Protein AF-A0A6G3WUN0-F1 (afdb_monomer_lite)

Radius of gyration: 16.54 Å; chains: 1; bounding box: 44×21×45 Å

Foldseek 3Di:
DLVVLCVLQVHDSLLSVQCVVVVVFDWDQDPPRDDTDGDPVSSVVQCPDPPGPVVSNVVSDDDDLVVVCVVVVHDSVVSVVCVVVVVDDDSDDDDDPVND

pLDDT: mean 84.67, std 10.75, range [50.75, 97.19]

Organism: NCBI:txid2706086

Secondary structure (DSSP, 8-state):
-HHHHHHHTT--HHHHHHHHHTTSS--EEETTTEEEE--HHHHHHHHTSTTTTHHHHHHT----HHHHHHHTT--HHHHHHHHHTTSS--S-----TT--

InterPro domains:
  IPR045652 Protein of unknown function DUF6397 [PF19934] (4-100)

Sequence (100 aa):
AAGRAAQELGIRRAEFELAVHLGLIAVVGAPGGGRPRVHEEEIARLREQPGFPDGLAERVRTVGTAEGAAL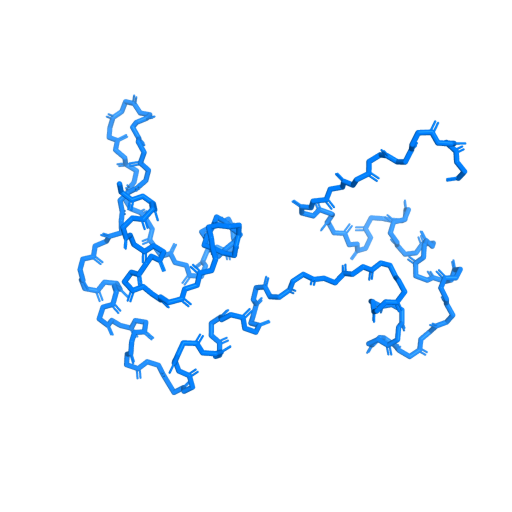LDIAPARFTRLARAGCVSPVTFYLNRYRA

Structure (mmCIF, N/CA/C/O backbone):
data_AF-A0A6G3WUN0-F1
#
_entry.id   AF-A0A6G3WUN0-F1
#
loop_
_atom_site.group_PDB
_atom_site.id
_atom_site.type_symbol
_atom_site.label_atom_id
_atom_site.label_alt_id
_atom_site.label_comp_id
_atom_site.label_asym_id
_atom_site.label_entity_id
_atom_site.label_seq_id
_atom_site.pdbx_PDB_ins_code
_atom_site.Cartn_x
_atom_site.Cartn_y
_atom_site.Cartn_z
_atom_site.occupancy
_atom_site.B_iso_or_equiv
_atom_site.auth_seq_id
_atom_site.auth_comp_id
_atom_site.auth_asym_id
_atom_site.auth_atom_id
_atom_site.pdbx_PDB_model_num
ATOM 1 N N . ALA A 1 1 ? -2.447 -2.131 19.975 1.00 55.69 1 ALA A N 1
ATOM 2 C CA . ALA A 1 1 ? -3.320 -1.225 19.206 1.00 55.69 1 ALA A CA 1
ATOM 3 C C . ALA A 1 1 ? -3.241 -1.553 17.714 1.00 55.69 1 ALA A C 1
ATOM 5 O O . ALA A 1 1 ? -4.051 -2.362 17.299 1.00 55.69 1 ALA A O 1
ATOM 6 N N . ALA A 1 2 ? -2.223 -1.113 16.958 1.00 60.75 2 ALA A N 1
ATOM 7 C CA . ALA A 1 2 ? -2.108 -1.411 15.515 1.00 60.75 2 ALA A CA 1
ATOM 8 C C . ALA A 1 2 ? -2.204 -2.907 15.128 1.00 60.75 2 ALA A C 1
ATOM 10 O O . ALA A 1 2 ? -2.867 -3.237 14.160 1.00 60.75 2 ALA A O 1
ATOM 11 N N . GLY A 1 3 ? -1.600 -3.828 15.897 1.00 72.25 3 GLY A N 1
ATOM 12 C CA . GLY A 1 3 ? -1.701 -5.271 15.604 1.00 72.25 3 GLY A CA 1
ATOM 13 C C . GLY A 1 3 ? -3.110 -5.854 15.779 1.00 72.25 3 GLY A C 1
ATOM 14 O O . GLY A 1 3 ? -3.513 -6.702 14.996 1.00 72.25 3 GLY A O 1
ATOM 15 N N . ARG A 1 4 ? -3.875 -5.354 16.760 1.00 80.88 4 ARG A N 1
ATOM 16 C CA . ARG A 1 4 ? -5.266 -5.772 16.992 1.00 80.88 4 ARG A CA 1
ATOM 17 C C . ARG A 1 4 ? -6.194 -5.184 15.932 1.00 80.88 4 ARG A C 1
ATOM 19 O O . ARG A 1 4 ? -6.991 -5.911 15.370 1.00 80.88 4 ARG A O 1
ATOM 26 N N . ALA A 1 5 ? -6.035 -3.898 15.615 1.00 82.50 5 ALA A N 1
ATOM 27 C CA . ALA A 1 5 ? -6.823 -3.247 14.572 1.00 82.50 5 ALA A CA 1
ATOM 28 C C . ALA A 1 5 ? -6.569 -3.867 13.186 1.00 82.50 5 ALA A C 1
ATOM 30 O O . ALA A 1 5 ? -7.521 -4.150 12.476 1.00 82.50 5 ALA A O 1
ATOM 31 N N . ALA A 1 6 ? -5.312 -4.156 12.826 1.00 84.38 6 ALA A N 1
ATOM 32 C CA . ALA A 1 6 ? -4.994 -4.859 11.580 1.00 84.38 6 ALA A CA 1
ATOM 33 C C . ALA A 1 6 ? -5.658 -6.247 11.517 1.00 84.38 6 ALA A C 1
ATOM 35 O O . ALA A 1 6 ? -6.224 -6.607 10.491 1.00 84.38 6 ALA A O 1
ATOM 36 N N . GLN A 1 7 ? -5.652 -6.990 12.631 1.00 85.06 7 GLN A N 1
ATOM 37 C CA . GLN A 1 7 ? -6.330 -8.283 12.731 1.00 85.06 7 GLN A CA 1
ATOM 38 C C . GLN A 1 7 ? -7.853 -8.151 12.602 1.00 85.06 7 GLN A C 1
ATOM 40 O O . GLN A 1 7 ? -8.473 -8.910 11.866 1.00 85.06 7 GLN A O 1
ATOM 45 N N . GLU A 1 8 ? -8.458 -7.174 13.278 1.00 86.44 8 GLU A N 1
ATOM 46 C CA . GLU A 1 8 ? -9.897 -6.903 13.194 1.00 86.44 8 GLU A CA 1
ATOM 47 C C . GLU A 1 8 ? -10.328 -6.415 11.803 1.00 86.44 8 GLU A C 1
ATOM 49 O O . GLU A 1 8 ? -11.476 -6.640 11.410 1.00 86.44 8 GLU A O 1
ATOM 54 N N . LEU A 1 9 ? -9.416 -5.783 11.064 1.00 86.81 9 LEU A N 1
ATOM 55 C CA . LEU A 1 9 ? -9.621 -5.336 9.690 1.00 86.81 9 LEU A CA 1
ATOM 56 C C . LEU A 1 9 ? -9.243 -6.394 8.637 1.00 86.81 9 LEU A C 1
ATOM 58 O O . LEU A 1 9 ? -9.486 -6.173 7.458 1.00 86.81 9 LEU A O 1
ATOM 62 N N . GLY A 1 10 ? -8.658 -7.527 9.038 1.00 88.12 10 GLY A N 1
ATOM 63 C CA . GLY A 1 10 ? -8.280 -8.610 8.125 1.00 88.12 10 GLY A CA 1
ATOM 64 C C . GLY A 1 10 ? -7.130 -8.284 7.162 1.00 88.12 10 GLY A C 1
ATOM 65 O O . GLY A 1 10 ? -6.972 -8.982 6.167 1.00 88.12 10 GLY A O 1
ATOM 66 N N . ILE A 1 11 ? -6.324 -7.254 7.442 1.00 89.75 11 ILE A N 1
ATOM 67 C CA . ILE A 1 11 ? -5.226 -6.798 6.569 1.00 89.75 11 ILE A CA 1
ATOM 68 C C . ILE A 1 11 ? -3.853 -7.008 7.210 1.00 89.75 11 ILE A C 1
ATOM 70 O O . ILE A 1 11 ? -3.711 -7.113 8.435 1.00 89.75 11 ILE A O 1
ATOM 74 N N . ARG A 1 12 ? -2.798 -7.048 6.389 1.00 88.88 12 ARG A N 1
ATOM 75 C CA . ARG A 1 12 ? -1.420 -7.186 6.881 1.00 88.88 12 ARG A CA 1
ATOM 76 C C . ARG A 1 12 ? -1.009 -5.940 7.664 1.00 88.88 12 ARG A C 1
ATOM 78 O O . ARG A 1 12 ? -1.459 -4.827 7.411 1.00 88.88 12 ARG A O 1
ATOM 85 N N . ARG A 1 13 ? -0.063 -6.101 8.593 1.00 86.81 13 ARG A N 1
ATOM 86 C CA . ARG A 1 13 ? 0.451 -4.978 9.397 1.00 86.81 13 ARG A CA 1
ATOM 87 C C . ARG A 1 13 ? 1.009 -3.836 8.536 1.00 86.81 13 ARG A C 1
ATOM 89 O O . ARG A 1 13 ? 0.750 -2.681 8.849 1.00 86.81 13 ARG A O 1
ATOM 96 N N . ALA A 1 14 ? 1.753 -4.160 7.479 1.00 85.06 14 ALA A N 1
ATOM 97 C CA . ALA A 1 14 ? 2.324 -3.159 6.576 1.00 85.06 14 ALA A CA 1
ATOM 98 C C . ALA A 1 14 ? 1.236 -2.399 5.796 1.00 85.06 14 ALA A C 1
ATOM 100 O O . ALA A 1 14 ? 1.310 -1.183 5.661 1.00 85.06 14 ALA A O 1
ATOM 101 N N . GLU A 1 15 ? 0.193 -3.103 5.350 1.00 89.56 15 GLU A N 1
ATOM 102 C CA . GLU A 1 15 ? -0.977 -2.511 4.689 1.00 89.56 15 GLU A CA 1
ATOM 103 C C . GLU A 1 15 ? -1.738 -1.584 5.635 1.00 89.56 15 GLU A C 1
ATOM 105 O O . GLU A 1 15 ? -2.119 -0.489 5.243 1.00 89.56 15 GLU A O 1
ATOM 110 N N . PHE A 1 16 ? -1.899 -1.979 6.901 1.00 89.12 16 PHE A N 1
ATOM 111 C CA . PHE A 1 16 ? -2.501 -1.131 7.926 1.00 89.12 16 PHE A CA 1
ATOM 112 C C . PHE A 1 16 ? -1.693 0.151 8.160 1.00 89.12 16 PHE A C 1
ATOM 114 O O . PHE A 1 16 ? -2.255 1.242 8.186 1.00 89.12 16 PHE A O 1
ATOM 121 N N . GLU A 1 17 ? -0.374 0.038 8.332 1.00 86.88 17 GLU A N 1
ATOM 122 C CA . GLU A 1 17 ? 0.498 1.204 8.522 1.00 86.88 17 GLU A CA 1
ATOM 123 C C . GLU A 1 17 ? 0.440 2.147 7.313 1.00 86.88 17 GLU A C 1
ATOM 125 O O . GLU A 1 17 ? 0.332 3.362 7.485 1.00 86.88 17 GLU A O 1
ATOM 130 N N . LEU A 1 18 ? 0.417 1.590 6.100 1.00 88.69 18 LEU A N 1
ATOM 131 C CA . LEU A 1 18 ? 0.252 2.359 4.874 1.00 88.69 18 LEU A CA 1
ATOM 132 C C . LEU A 1 18 ? -1.132 3.017 4.783 1.00 88.69 18 LEU A C 1
ATOM 134 O O . LEU A 1 18 ? -1.223 4.191 4.438 1.00 88.69 18 LEU A O 1
ATOM 138 N N . ALA A 1 19 ? -2.202 2.311 5.148 1.00 89.94 19 ALA A N 1
ATOM 139 C CA . ALA A 1 19 ? -3.560 2.849 5.164 1.00 89.94 19 ALA A CA 1
ATOM 140 C C . ALA A 1 19 ? -3.689 4.044 6.119 1.00 89.94 19 ALA A C 1
ATOM 142 O O . ALA A 1 19 ? -4.323 5.041 5.781 1.00 89.94 19 ALA A O 1
ATOM 143 N N . VAL A 1 20 ? -3.049 3.976 7.290 1.00 89.06 20 VAL A N 1
ATOM 144 C CA . VAL A 1 20 ? -2.972 5.101 8.232 1.00 89.06 20 VAL A CA 1
ATOM 145 C C . VAL A 1 20 ? -2.171 6.258 7.631 1.00 89.06 20 VAL A C 1
ATOM 147 O O . VAL A 1 20 ? -2.621 7.399 7.689 1.00 89.06 20 VAL A O 1
ATOM 150 N N . HIS A 1 21 ? -1.013 5.982 7.021 1.00 86.06 21 HIS A N 1
ATOM 151 C CA . HIS A 1 21 ? -0.179 7.017 6.399 1.00 86.06 21 HIS A CA 1
ATOM 152 C C . HIS A 1 21 ? -0.889 7.737 5.241 1.00 86.06 21 HIS A C 1
ATOM 154 O O . HIS A 1 21 ? -0.755 8.948 5.094 1.00 86.06 21 HIS A O 1
ATOM 160 N N . LEU A 1 22 ? -1.684 7.006 4.457 1.00 87.44 22 LEU A N 1
ATOM 161 C CA . LEU A 1 22 ? -2.499 7.538 3.361 1.00 87.44 22 LEU A CA 1
ATOM 162 C C . LEU A 1 22 ? -3.812 8.190 3.836 1.00 87.44 22 LEU A C 1
ATOM 164 O O . LEU A 1 22 ? -4.583 8.667 3.006 1.00 87.44 22 LEU A O 1
ATOM 168 N N . GLY A 1 23 ? -4.098 8.195 5.144 1.00 88.44 23 GLY A N 1
ATOM 169 C CA . GLY A 1 23 ? -5.326 8.766 5.707 1.00 88.44 23 GLY A CA 1
ATOM 170 C C . GLY A 1 23 ? -6.597 7.964 5.406 1.00 88.44 23 GLY A C 1
ATOM 171 O O . GLY A 1 23 ? -7.699 8.489 5.532 1.00 88.44 23 GLY A O 1
ATOM 172 N N . LEU A 1 24 ? -6.462 6.696 5.007 1.00 89.00 24 LEU A N 1
ATOM 173 C CA . LEU A 1 24 ? -7.585 5.790 4.743 1.00 89.00 24 LEU A CA 1
ATOM 174 C C . LEU A 1 24 ? -8.210 5.233 6.027 1.00 89.00 24 LEU A C 1
ATOM 176 O O . LEU A 1 24 ? -9.377 4.846 6.019 1.00 89.00 24 LEU A O 1
ATOM 180 N N . ILE A 1 25 ? -7.429 5.185 7.109 1.00 90.25 25 ILE A N 1
ATOM 181 C CA . ILE A 1 25 ? -7.877 4.789 8.445 1.00 90.25 25 ILE A CA 1
ATOM 182 C C . ILE A 1 25 ? -7.645 5.962 9.387 1.00 90.25 25 ILE A C 1
ATOM 184 O O . ILE A 1 25 ? -6.501 6.371 9.609 1.00 90.25 25 ILE A O 1
ATOM 188 N N . ALA A 1 26 ? -8.723 6.471 9.977 1.00 87.06 26 ALA A N 1
ATOM 189 C CA . ALA A 1 26 ? -8.626 7.477 11.018 1.00 87.06 26 ALA A CA 1
ATOM 190 C C . ALA A 1 26 ? -8.050 6.853 12.298 1.00 87.06 26 ALA A C 1
ATOM 192 O O . ALA A 1 26 ? -8.572 5.880 12.847 1.00 87.06 26 ALA A O 1
ATOM 193 N N . VAL A 1 27 ? -6.957 7.431 12.792 1.00 86.50 27 VAL A N 1
ATOM 194 C CA . VAL A 1 27 ? -6.352 7.051 14.069 1.00 86.50 27 VAL A CA 1
ATOM 195 C C . VAL A 1 27 ? -6.386 8.225 15.026 1.00 86.50 27 VAL A C 1
ATOM 197 O O . VAL A 1 27 ? -6.108 9.361 14.649 1.00 86.50 27 VAL A O 1
ATOM 200 N N . VAL A 1 28 ? -6.660 7.940 16.293 1.00 79.31 28 VAL A N 1
ATOM 201 C CA . VAL A 1 28 ? -6.445 8.901 17.367 1.00 79.31 28 VAL A CA 1
ATOM 202 C C . VAL A 1 28 ? -5.040 8.687 17.909 1.00 79.31 28 VAL A C 1
ATOM 204 O O . VAL A 1 28 ? -4.665 7.592 18.354 1.00 79.31 28 VAL A O 1
ATOM 207 N N . GLY A 1 29 ? -4.234 9.743 17.806 1.00 66.38 29 GLY A N 1
ATOM 208 C CA . GLY A 1 29 ? -2.915 9.794 18.416 1.00 66.38 29 GLY A CA 1
ATOM 209 C C . GLY A 1 29 ? -3.057 9.694 19.931 1.00 66.38 29 GLY A C 1
ATOM 210 O O . GLY A 1 29 ? -3.870 10.392 20.533 1.00 66.38 29 GLY A O 1
ATOM 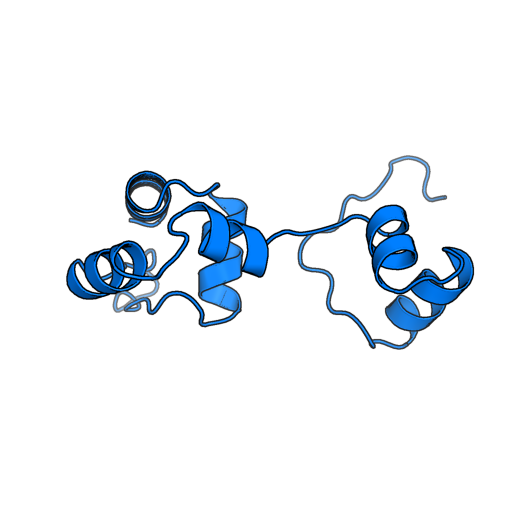211 N N . ALA A 1 30 ? -2.277 8.822 20.564 1.00 58.47 30 ALA A N 1
ATOM 212 C CA . ALA A 1 30 ? -2.196 8.838 22.016 1.00 58.47 30 ALA A CA 1
ATOM 213 C C . ALA A 1 30 ? -1.421 10.099 22.448 1.00 58.47 30 ALA A C 1
ATOM 215 O O . ALA A 1 30 ? -0.332 10.336 21.906 1.00 58.47 30 ALA A O 1
ATOM 216 N N . PRO A 1 31 ? -1.920 10.885 23.421 1.00 50.75 31 PRO A N 1
ATOM 217 C CA . PRO A 1 31 ? -1.137 11.964 24.011 1.00 50.75 31 PRO A CA 1
ATOM 218 C C . PRO A 1 31 ? 0.216 11.409 24.483 1.00 50.75 31 PRO A C 1
ATOM 220 O O . PRO A 1 31 ? 0.256 10.394 25.177 1.00 50.75 31 PRO A O 1
ATOM 223 N N . GLY A 1 32 ? 1.323 12.026 24.058 1.00 61.94 32 GLY A N 1
ATOM 224 C CA . GLY A 1 32 ? 2.676 11.598 24.441 1.00 61.94 32 GLY A CA 1
ATOM 225 C C . GLY A 1 32 ? 3.339 10.538 23.547 1.00 61.94 32 GLY A C 1
ATOM 226 O O . GLY A 1 32 ? 4.256 9.862 24.002 1.00 61.94 32 GLY A O 1
ATOM 227 N N . GLY A 1 33 ? 2.912 10.373 22.288 1.00 60.19 33 GLY A N 1
ATOM 228 C CA . GLY A 1 33 ? 3.630 9.529 21.313 1.00 60.19 33 GLY A CA 1
ATOM 229 C C . GLY A 1 33 ? 3.367 8.025 21.453 1.00 60.19 33 GLY A C 1
ATOM 230 O O . GLY A 1 33 ? 4.131 7.196 20.958 1.00 60.19 33 GLY A O 1
ATOM 231 N N . GLY A 1 34 ? 2.280 7.651 22.129 1.00 63.94 34 GLY A N 1
ATOM 232 C CA . GLY A 1 34 ? 1.847 6.259 22.213 1.00 63.94 34 GLY A CA 1
ATOM 233 C C . GLY A 1 34 ? 1.353 5.709 20.868 1.00 63.94 34 GLY A C 1
ATOM 234 O O . GLY A 1 34 ? 1.018 6.447 19.942 1.00 63.94 34 GLY A O 1
ATOM 235 N N . ARG A 1 35 ? 1.284 4.375 20.764 1.00 65.12 35 ARG A N 1
ATOM 236 C CA . ARG A 1 35 ? 0.856 3.680 19.536 1.00 65.12 35 ARG A CA 1
ATOM 237 C C . ARG A 1 35 ? -0.532 4.174 19.079 1.00 65.12 35 ARG A C 1
ATOM 239 O O . ARG A 1 35 ? -1.438 4.166 19.918 1.00 65.12 35 ARG A O 1
ATOM 246 N N . PRO A 1 36 ? -0.726 4.494 17.782 1.00 67.62 36 PRO A N 1
ATOM 247 C CA . PRO A 1 36 ? -2.014 4.935 17.250 1.00 67.62 36 PRO A CA 1
ATOM 248 C C . PRO A 1 36 ? -3.130 3.950 17.601 1.00 67.62 36 PRO A C 1
ATOM 250 O O . PRO A 1 36 ? -2.934 2.727 17.515 1.00 67.62 36 PRO A O 1
ATOM 253 N N . ARG A 1 37 ? -4.285 4.476 18.020 1.00 80.69 37 ARG A N 1
ATOM 254 C CA . ARG A 1 37 ? -5.492 3.687 18.290 1.00 80.69 37 ARG A CA 1
ATOM 255 C C . ARG A 1 37 ? -6.539 3.987 17.225 1.00 80.69 37 ARG A C 1
ATOM 257 O O . ARG A 1 37 ? -6.721 5.136 16.845 1.00 80.69 37 ARG A O 1
ATOM 264 N N . VAL A 1 38 ? -7.206 2.940 16.757 1.00 84.62 38 VAL A N 1
ATOM 265 C CA . VAL A 1 38 ? -8.362 3.042 15.861 1.00 84.62 38 VAL A CA 1
ATOM 266 C C . VAL A 1 38 ? -9.602 2.959 16.743 1.00 84.62 38 VAL A C 1
ATOM 268 O O . VAL A 1 38 ? -9.650 2.088 17.615 1.00 84.62 38 VAL A O 1
ATOM 271 N N . HIS A 1 39 ? -10.553 3.875 16.566 1.00 86.50 39 HIS A N 1
ATOM 272 C CA . HIS A 1 39 ? -11.834 3.803 17.269 1.00 86.50 39 HIS A CA 1
ATOM 273 C C . HIS A 1 39 ? -12.665 2.630 16.749 1.00 86.50 39 HIS A C 1
ATOM 275 O O . HIS A 1 39 ? -12.597 2.289 15.573 1.00 86.50 39 HIS A O 1
ATOM 281 N N . GLU A 1 40 ? -13.480 2.029 17.612 1.00 86.25 40 GLU A N 1
ATOM 282 C CA . GLU A 1 40 ? -14.370 0.934 17.207 1.00 86.25 40 GLU A CA 1
ATOM 283 C C . GLU A 1 40 ? -15.365 1.380 16.123 1.00 86.25 40 GLU A C 1
ATOM 285 O O . GLU A 1 40 ? -15.609 0.635 15.179 1.00 86.25 40 GLU A O 1
ATOM 290 N N . GLU A 1 41 ? -15.842 2.628 16.187 1.00 87.19 41 GLU A N 1
ATOM 291 C CA . GLU A 1 41 ? -16.688 3.251 15.156 1.00 87.19 41 GLU A CA 1
ATOM 292 C C . GLU A 1 41 ? -16.004 3.297 13.782 1.00 87.19 41 GLU A C 1
ATOM 294 O O . GLU A 1 41 ? -16.633 3.040 12.758 1.00 87.19 41 GLU A O 1
ATOM 299 N N . GLU A 1 42 ? -14.695 3.563 13.750 1.00 90.38 42 GLU A N 1
ATOM 300 C CA . GLU A 1 42 ? -13.912 3.559 12.511 1.00 90.38 42 GLU A CA 1
ATOM 301 C C . GLU A 1 42 ? -13.799 2.141 11.938 1.00 90.38 42 GLU A C 1
ATOM 303 O O . GLU A 1 42 ? -13.929 1.944 10.730 1.00 90.38 42 GLU A O 1
ATOM 308 N N . ILE A 1 43 ? -13.595 1.139 12.800 1.00 89.19 43 ILE A N 1
ATOM 309 C CA . ILE A 1 43 ? -13.551 -0.271 12.389 1.00 89.19 43 ILE A CA 1
ATOM 310 C C . ILE A 1 43 ? -14.912 -0.703 11.834 1.00 89.19 43 ILE A C 1
ATOM 312 O O . ILE A 1 43 ? -14.957 -1.353 10.790 1.00 89.19 43 ILE A O 1
ATOM 316 N N . ALA A 1 44 ? -16.011 -0.325 12.491 1.00 90.94 44 ALA A N 1
ATOM 317 C CA . ALA A 1 44 ? -17.365 -0.595 12.015 1.00 90.94 44 ALA A CA 1
ATOM 318 C C . ALA A 1 44 ? -17.614 0.054 10.645 1.00 90.94 44 ALA A C 1
ATOM 320 O O . ALA A 1 44 ? -17.986 -0.643 9.703 1.00 90.94 44 ALA A O 1
ATOM 321 N N . ARG A 1 45 ? -17.277 1.343 10.488 1.00 91.94 45 ARG A N 1
ATOM 322 C CA . ARG A 1 45 ? -17.401 2.062 9.210 1.00 91.94 45 ARG A CA 1
ATOM 323 C C . ARG A 1 45 ? -16.636 1.371 8.083 1.00 91.94 45 ARG A C 1
ATOM 325 O O . ARG A 1 45 ? -17.129 1.304 6.964 1.00 91.94 45 ARG A O 1
ATOM 332 N N . LEU A 1 46 ? -15.414 0.902 8.346 1.00 90.44 46 LEU A N 1
ATOM 333 C CA . LEU A 1 46 ? -14.596 0.209 7.345 1.00 90.44 46 LEU A CA 1
ATOM 334 C C . LEU A 1 46 ? -15.185 -1.157 6.974 1.00 90.44 46 LEU A C 1
ATOM 336 O O . LEU A 1 46 ? -15.176 -1.507 5.798 1.00 90.44 46 LEU A O 1
ATOM 340 N N . ARG A 1 47 ? -15.730 -1.896 7.947 1.00 88.69 47 ARG A N 1
ATOM 341 C CA . ARG A 1 47 ? -16.395 -3.190 7.722 1.00 88.69 47 ARG A CA 1
ATOM 342 C C . ARG A 1 47 ? -17.676 -3.079 6.902 1.00 88.69 47 ARG A C 1
ATOM 344 O O . ARG A 1 47 ? -18.005 -4.007 6.174 1.00 88.69 47 ARG A O 1
ATOM 351 N N . GLU A 1 48 ? -18.380 -1.960 7.015 1.00 91.38 48 GLU A N 1
ATOM 352 C CA . GLU A 1 48 ? -19.594 -1.677 6.244 1.00 91.38 48 GLU A CA 1
ATOM 353 C C . GLU A 1 48 ? -19.303 -1.244 4.797 1.00 91.38 48 GLU A C 1
ATOM 355 O O . GLU A 1 48 ? -20.225 -1.167 3.983 1.00 91.38 48 GLU A O 1
ATOM 360 N N . GLN A 1 49 ? -18.040 -0.974 4.436 1.00 87.88 49 GLN A N 1
ATOM 361 C CA . GLN A 1 49 ? -17.701 -0.613 3.061 1.00 87.88 49 GLN A CA 1
ATOM 362 C C . GLN A 1 49 ? -17.882 -1.807 2.114 1.00 87.88 49 GLN A C 1
ATOM 364 O O . GLN A 1 49 ? -17.457 -2.925 2.424 1.00 87.88 49 GLN A O 1
ATOM 369 N N . PRO A 1 50 ? -18.458 -1.585 0.920 1.00 85.75 50 PRO A N 1
ATOM 370 C CA . PRO A 1 50 ? -18.588 -2.639 -0.071 1.00 85.75 50 PRO A CA 1
ATOM 371 C C . PRO A 1 50 ? -17.207 -3.166 -0.468 1.00 85.75 50 PRO A C 1
ATOM 373 O O . PRO A 1 50 ? -16.279 -2.400 -0.730 1.00 85.75 50 PRO A O 1
ATOM 376 N N . GLY A 1 51 ? -17.087 -4.491 -0.515 1.00 84.75 51 GLY A N 1
ATOM 377 C CA . GLY A 1 51 ? -15.831 -5.165 -0.829 1.00 84.75 51 GLY A CA 1
ATOM 378 C C . GLY A 1 51 ? -14.876 -5.306 0.356 1.00 84.75 51 GLY A C 1
ATOM 379 O O . GLY A 1 51 ? -13.743 -5.710 0.142 1.00 84.75 51 GLY A O 1
ATOM 380 N N . PHE A 1 52 ? -15.279 -5.000 1.591 1.00 85.31 52 PHE A N 1
ATOM 381 C CA . PHE A 1 52 ? -14.450 -5.288 2.761 1.00 85.31 52 PHE A CA 1
ATOM 382 C C . PHE A 1 52 ? -14.202 -6.808 2.939 1.00 85.31 52 PHE A C 1
ATOM 384 O O . PHE A 1 52 ? -15.147 -7.588 2.796 1.00 85.31 52 PHE A O 1
ATOM 391 N N . PRO A 1 53 ? -12.978 -7.245 3.314 1.00 84.62 53 PRO A N 1
ATOM 392 C CA . PRO A 1 53 ? -11.764 -6.441 3.536 1.00 84.62 53 PRO A CA 1
ATOM 393 C C . PRO A 1 53 ? -10.956 -6.154 2.259 1.00 84.62 53 PRO A C 1
ATOM 395 O O . PRO A 1 53 ? -10.131 -5.237 2.248 1.00 84.62 53 PRO A O 1
ATOM 398 N N . ASP A 1 54 ? -11.206 -6.897 1.183 1.00 88.00 54 ASP A N 1
ATOM 399 C CA . ASP A 1 54 ? -10.382 -6.910 -0.031 1.00 88.00 54 ASP A CA 1
ATOM 400 C C . ASP A 1 54 ? -10.271 -5.539 -0.707 1.00 88.00 54 ASP A C 1
ATOM 402 O O . ASP A 1 54 ? -9.206 -5.171 -1.186 1.00 88.00 54 ASP A O 1
ATOM 406 N N . GLY A 1 55 ? -11.327 -4.728 -0.689 1.00 89.06 55 GLY A N 1
ATOM 407 C CA . GLY A 1 55 ? -11.337 -3.380 -1.250 1.00 89.06 55 GLY A CA 1
ATOM 408 C C . GLY A 1 55 ? -10.415 -2.416 -0.502 1.00 89.06 55 GLY A C 1
ATOM 409 O O . GLY A 1 55 ? -9.785 -1.562 -1.123 1.00 89.06 55 GLY A O 1
ATOM 410 N N . LEU A 1 56 ? -10.280 -2.560 0.822 1.00 88.12 56 LEU A N 1
ATOM 411 C CA . LEU A 1 56 ? -9.301 -1.784 1.584 1.00 88.12 56 LEU A CA 1
ATOM 412 C C . LEU A 1 56 ? -7.886 -2.280 1.287 1.00 88.12 56 LEU A C 1
ATOM 414 O O . LEU A 1 56 ? -7.010 -1.455 1.032 1.00 88.12 56 LEU A O 1
ATOM 418 N N . ALA A 1 57 ? -7.681 -3.601 1.281 1.00 88.25 57 ALA A N 1
ATOM 419 C CA . ALA A 1 57 ? -6.395 -4.213 0.953 1.00 88.25 57 ALA A CA 1
ATOM 420 C C . ALA A 1 57 ? -5.918 -3.815 -0.453 1.00 88.25 57 ALA A C 1
ATOM 422 O O . ALA A 1 57 ? -4.749 -3.484 -0.636 1.00 88.25 57 ALA A O 1
ATOM 423 N N . GLU A 1 58 ? -6.829 -3.750 -1.425 1.00 90.00 58 GLU A N 1
ATOM 424 C CA . GLU A 1 58 ? -6.530 -3.360 -2.800 1.00 90.00 58 GLU A CA 1
ATOM 425 C C . GLU A 1 58 ? -6.028 -1.926 -2.901 1.00 90.00 58 GLU A C 1
ATOM 427 O O . GLU A 1 58 ? -5.034 -1.650 -3.568 1.00 90.00 58 GLU A O 1
ATOM 432 N N . ARG A 1 59 ? -6.673 -1.004 -2.182 1.00 87.56 59 ARG A N 1
ATOM 433 C CA . ARG A 1 59 ? -6.298 0.417 -2.178 1.00 87.56 59 ARG A CA 1
ATOM 434 C C . ARG A 1 59 ? -4.908 0.671 -1.604 1.00 87.56 59 ARG A C 1
ATOM 436 O O . ARG A 1 59 ? -4.314 1.701 -1.912 1.00 87.56 59 ARG A O 1
ATOM 443 N N . VAL A 1 60 ? -4.410 -0.232 -0.761 1.00 90.19 60 VAL A N 1
ATOM 444 C CA . VAL A 1 60 ? -3.075 -0.145 -0.147 1.00 90.19 60 VAL A CA 1
ATOM 445 C C . VAL A 1 60 ? -2.112 -1.199 -0.674 1.00 90.19 60 VAL A C 1
ATOM 447 O O . VAL A 1 60 ? -1.015 -1.357 -0.136 1.00 90.19 60 VAL A O 1
ATOM 450 N N . ARG A 1 61 ? -2.493 -1.916 -1.734 1.00 89.38 61 ARG A N 1
ATOM 451 C CA . ARG A 1 61 ? -1.634 -2.894 -2.383 1.00 89.38 61 ARG A CA 1
ATOM 452 C C . ARG A 1 61 ? -0.394 -2.182 -2.915 1.00 89.38 61 ARG A C 1
ATOM 454 O O . ARG A 1 61 ? -0.476 -1.255 -3.718 1.00 89.38 61 ARG A O 1
ATOM 461 N N . THR A 1 62 ? 0.771 -2.632 -2.469 1.00 90.00 62 THR A N 1
ATOM 462 C CA . THR A 1 62 ? 2.056 -2.173 -2.991 1.00 90.00 62 THR A CA 1
ATOM 463 C C . THR A 1 62 ? 2.518 -3.101 -4.103 1.00 90.00 62 THR A C 1
ATOM 465 O O . THR A 1 62 ? 2.226 -4.296 -4.090 1.00 90.00 62 THR A O 1
ATOM 468 N N . VAL A 1 63 ? 3.238 -2.541 -5.070 1.00 89.94 63 VAL A N 1
ATOM 469 C CA . VAL A 1 63 ? 3.757 -3.276 -6.224 1.00 89.94 63 VAL A CA 1
ATOM 470 C C . VAL A 1 63 ? 5.241 -3.015 -6.400 1.00 89.94 63 VAL A C 1
ATOM 472 O O . VAL A 1 63 ? 5.755 -1.952 -6.038 1.00 89.94 63 VAL A O 1
ATOM 475 N N . GLY A 1 64 ? 5.937 -3.994 -6.970 1.00 88.88 64 GLY A N 1
ATOM 476 C CA . GLY A 1 64 ? 7.324 -3.816 -7.387 1.00 88.88 64 GLY A CA 1
ATOM 477 C C . GLY A 1 64 ? 7.449 -2.935 -8.635 1.00 88.88 64 GLY A C 1
ATOM 478 O O . GLY A 1 64 ? 6.471 -2.629 -9.311 1.00 88.88 64 GLY A O 1
ATOM 479 N N . THR A 1 65 ? 8.681 -2.579 -9.007 1.00 88.94 65 THR A N 1
ATOM 480 C CA . THR A 1 65 ? 8.968 -1.787 -10.220 1.00 88.94 65 THR A CA 1
ATOM 481 C C . THR A 1 65 ? 8.411 -2.428 -11.496 1.00 88.94 65 THR A C 1
ATOM 483 O O . THR A 1 65 ? 7.877 -1.730 -12.353 1.00 88.94 65 THR A O 1
ATOM 486 N N . ALA A 1 66 ? 8.540 -3.752 -11.640 1.00 90.69 66 ALA A N 1
ATOM 487 C CA . ALA A 1 66 ? 8.076 -4.468 -12.829 1.00 90.69 66 ALA A CA 1
ATOM 488 C C . ALA A 1 66 ? 6.542 -4.494 -12.923 1.00 90.69 66 ALA A C 1
ATOM 490 O O . ALA A 1 66 ? 5.982 -4.180 -13.968 1.00 90.69 66 ALA A O 1
ATOM 491 N N . GLU A 1 67 ? 5.872 -4.806 -11.815 1.00 92.56 67 GLU A N 1
ATOM 492 C CA . GLU A 1 67 ? 4.409 -4.789 -11.712 1.00 92.56 67 GLU A CA 1
ATOM 493 C C . GLU A 1 67 ? 3.848 -3.376 -11.916 1.00 92.56 67 GLU A C 1
ATOM 495 O O . GLU A 1 67 ? 2.900 -3.194 -12.672 1.00 92.56 67 GLU A O 1
ATOM 500 N N . GLY A 1 68 ? 4.471 -2.356 -11.318 1.00 93.19 68 GLY A N 1
ATOM 501 C CA . GLY A 1 68 ? 4.088 -0.958 -11.516 1.00 93.19 68 GLY A CA 1
ATOM 502 C C . GLY A 1 68 ? 4.236 -0.499 -12.969 1.00 93.19 68 GLY A C 1
ATOM 503 O O . GLY A 1 68 ? 3.387 0.231 -13.476 1.00 93.19 68 GLY A O 1
ATOM 504 N N . ALA A 1 69 ? 5.278 -0.958 -13.667 1.00 95.81 69 ALA A N 1
ATOM 505 C CA . ALA A 1 69 ? 5.444 -0.701 -15.095 1.00 95.81 69 ALA A CA 1
ATOM 506 C C . ALA A 1 69 ? 4.340 -1.370 -15.930 1.00 95.81 69 ALA A C 1
ATOM 508 O O . ALA A 1 69 ? 3.794 -0.731 -16.827 1.00 95.81 69 ALA A O 1
ATOM 509 N N . ALA A 1 70 ? 3.969 -2.609 -15.594 1.00 96.62 70 ALA A N 1
ATOM 510 C CA . ALA A 1 70 ? 2.878 -3.323 -16.253 1.00 96.62 70 ALA A CA 1
ATOM 511 C C . ALA A 1 70 ? 1.512 -2.651 -16.025 1.00 96.62 70 ALA A C 1
ATOM 513 O O . ALA A 1 70 ? 0.739 -2.523 -16.966 1.00 96.62 70 ALA A O 1
ATOM 514 N N . LEU A 1 71 ? 1.232 -2.158 -14.812 1.00 94.75 71 LEU A N 1
ATOM 515 C CA . LEU A 1 71 ? -0.020 -1.449 -14.502 1.00 94.75 71 LEU A CA 1
ATOM 516 C C . LEU A 1 71 ? -0.188 -0.148 -15.293 1.00 94.75 71 LEU A C 1
ATOM 518 O O . LEU A 1 71 ? -1.309 0.240 -15.609 1.00 94.75 71 LEU A O 1
ATOM 522 N N . LEU A 1 72 ? 0.918 0.531 -15.598 1.00 95.25 72 LEU A N 1
ATOM 523 C CA . LEU A 1 72 ? 0.921 1.751 -16.404 1.00 95.25 72 LEU A CA 1
ATOM 524 C C . LEU A 1 72 ? 1.053 1.480 -17.910 1.00 95.25 72 LEU A C 1
ATOM 526 O O . LEU A 1 72 ? 1.092 2.438 -18.678 1.00 95.25 72 LEU A O 1
ATOM 530 N N . ASP A 1 73 ? 1.162 0.212 -18.313 1.00 97.00 73 ASP A N 1
ATOM 531 C CA . ASP A 1 73 ? 1.436 -0.219 -19.687 1.00 97.00 73 ASP A CA 1
ATOM 532 C C . ASP A 1 73 ? 2.675 0.472 -20.297 1.00 97.00 73 ASP A C 1
ATOM 534 O O . ASP A 1 73 ? 2.665 1.057 -21.382 1.00 97.00 73 ASP A O 1
ATOM 538 N N . ILE A 1 74 ? 3.784 0.459 -19.547 1.00 97.19 74 ILE A N 1
ATOM 539 C CA . ILE A 1 74 ? 5.061 1.050 -19.965 1.00 97.19 74 ILE A CA 1
ATOM 540 C C . ILE A 1 74 ? 6.235 0.094 -19.766 1.00 97.19 74 ILE A C 1
ATOM 542 O O . ILE A 1 74 ? 6.234 -0.792 -18.917 1.00 97.19 74 ILE A O 1
ATOM 546 N N . ALA A 1 75 ? 7.322 0.340 -20.500 1.00 95.94 75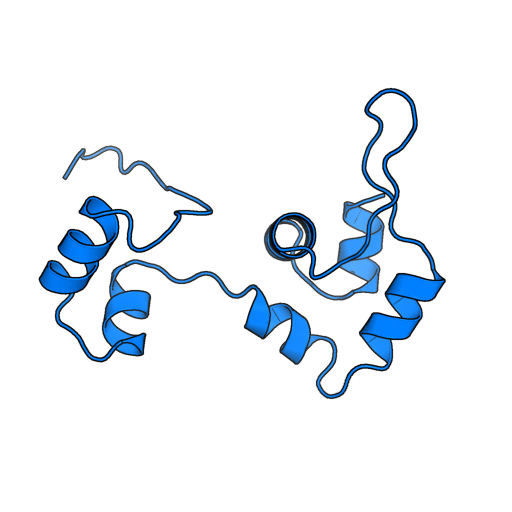 ALA A N 1
ATOM 547 C CA . ALA A 1 75 ? 8.575 -0.369 -20.275 1.00 95.94 75 ALA A CA 1
ATOM 548 C C . ALA A 1 75 ? 9.139 -0.095 -18.858 1.00 95.94 75 ALA A C 1
ATOM 550 O O . ALA A 1 75 ? 9.141 1.066 -18.424 1.00 95.94 75 ALA A O 1
ATOM 551 N N . PRO A 1 76 ? 9.746 -1.090 -18.176 1.00 93.94 76 PRO A N 1
ATOM 552 C CA . PRO A 1 76 ? 10.349 -0.912 -16.847 1.00 93.94 76 PRO A CA 1
ATOM 553 C C . PRO A 1 76 ? 11.364 0.235 -16.769 1.00 93.94 76 PRO A C 1
ATOM 555 O O . PRO A 1 76 ? 11.404 0.983 -15.794 1.00 93.94 76 PRO A O 1
ATOM 558 N N . ALA A 1 77 ? 12.144 0.449 -17.834 1.00 94.62 77 ALA A N 1
ATOM 559 C CA . ALA A 1 77 ? 13.089 1.563 -17.909 1.00 94.62 77 ALA A CA 1
ATOM 560 C C . ALA A 1 77 ? 12.398 2.940 -17.838 1.00 94.62 77 ALA A C 1
ATOM 562 O O . ALA A 1 77 ? 12.956 3.877 -17.264 1.00 94.62 77 ALA A O 1
ATOM 563 N N . ARG A 1 78 ? 11.185 3.077 -18.395 1.00 96.50 78 ARG A N 1
ATOM 564 C CA . ARG A 1 78 ? 10.391 4.315 -18.328 1.00 96.50 78 ARG A CA 1
ATOM 565 C C . ARG A 1 78 ? 9.821 4.521 -16.928 1.00 96.50 78 ARG A C 1
ATOM 567 O O . ARG A 1 78 ? 9.904 5.636 -16.421 1.00 96.50 78 ARG A O 1
ATOM 574 N N . PHE A 1 79 ? 9.332 3.460 -16.287 1.00 95.50 79 PHE A N 1
ATOM 575 C CA . PHE A 1 79 ? 8.884 3.520 -14.894 1.00 95.50 79 PHE A CA 1
ATOM 576 C C . PHE A 1 79 ? 10.008 4.000 -13.964 1.00 95.50 79 PHE A C 1
ATOM 578 O O . PHE A 1 79 ? 9.820 4.936 -13.191 1.00 95.50 79 PHE A O 1
ATOM 585 N N . THR A 1 80 ? 11.219 3.451 -14.102 1.00 92.44 80 THR A N 1
ATOM 586 C CA . THR A 1 80 ? 12.384 3.886 -13.313 1.00 92.44 80 THR A CA 1
ATOM 587 C C . THR A 1 80 ? 12.712 5.369 -13.514 1.00 92.44 80 THR A C 1
ATOM 589 O O . THR A 1 80 ? 13.103 6.043 -12.562 1.00 92.44 80 THR A O 1
ATOM 592 N N . ARG A 1 81 ? 12.535 5.917 -14.726 1.00 95.25 81 ARG A N 1
ATOM 593 C CA . ARG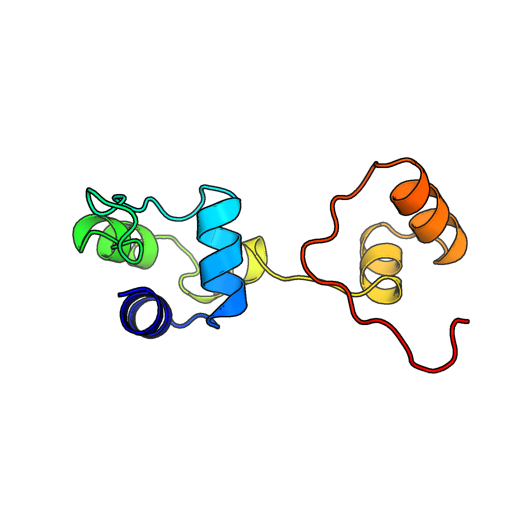 A 1 81 ? 12.710 7.362 -14.970 1.00 95.25 81 ARG A CA 1
ATOM 594 C C . ARG A 1 81 ? 11.657 8.195 -14.240 1.00 95.25 81 ARG A C 1
ATOM 596 O O . ARG A 1 81 ? 12.024 9.202 -13.650 1.00 95.25 81 ARG A O 1
ATOM 603 N N . LEU A 1 82 ? 10.393 7.764 -14.234 1.00 95.69 82 LEU A N 1
ATOM 604 C CA . LEU A 1 82 ? 9.322 8.426 -13.477 1.00 95.69 82 LEU A CA 1
ATOM 605 C C . LEU A 1 82 ? 9.609 8.416 -11.970 1.00 95.69 82 LEU A C 1
ATOM 607 O O . LEU A 1 82 ? 9.485 9.445 -11.313 1.00 95.69 82 LEU A O 1
ATOM 611 N N . ALA A 1 83 ? 10.072 7.285 -11.435 1.00 92.56 83 ALA A N 1
ATOM 612 C CA . ALA A 1 83 ? 10.478 7.186 -10.036 1.00 92.56 83 ALA A CA 1
ATOM 613 C C . ALA A 1 83 ? 11.634 8.134 -9.696 1.00 92.56 83 ALA A C 1
ATOM 615 O O . ALA A 1 83 ? 11.559 8.870 -8.716 1.00 92.56 83 ALA A O 1
ATOM 616 N N . ARG A 1 84 ? 12.670 8.193 -10.542 1.00 91.81 84 ARG A N 1
ATOM 617 C CA . ARG A 1 84 ? 13.791 9.134 -10.367 1.00 91.81 84 ARG A CA 1
ATOM 618 C C . ARG A 1 84 ? 13.375 10.601 -10.499 1.00 91.81 84 ARG A C 1
ATOM 620 O O . ARG A 1 84 ? 14.006 11.452 -9.887 1.00 91.81 84 ARG A O 1
ATOM 627 N N . ALA A 1 85 ? 12.332 10.889 -11.275 1.00 96.31 85 ALA A N 1
ATOM 628 C CA . ALA A 1 85 ? 11.762 12.225 -11.424 1.00 96.31 85 ALA A CA 1
ATOM 629 C C . ALA A 1 85 ? 10.826 12.631 -10.268 1.00 96.31 85 ALA A C 1
ATOM 631 O O . ALA A 1 85 ? 10.311 13.745 -10.277 1.00 96.31 85 ALA A O 1
ATOM 632 N N . GLY A 1 86 ? 10.595 11.757 -9.280 1.00 94.25 86 GLY A N 1
ATOM 633 C CA . GLY A 1 86 ? 9.727 12.047 -8.135 1.00 94.25 86 GLY A CA 1
ATOM 634 C C . GLY A 1 86 ? 8.233 11.875 -8.415 1.00 94.25 86 GLY A C 1
ATOM 635 O O . GLY A 1 86 ? 7.411 12.322 -7.622 1.00 94.25 86 GLY A O 1
ATOM 636 N N . CYS A 1 87 ? 7.854 11.216 -9.515 1.00 94.12 87 CYS A N 1
ATOM 637 C CA . CYS A 1 87 ? 6.446 10.973 -9.847 1.00 94.12 87 CYS A CA 1
ATO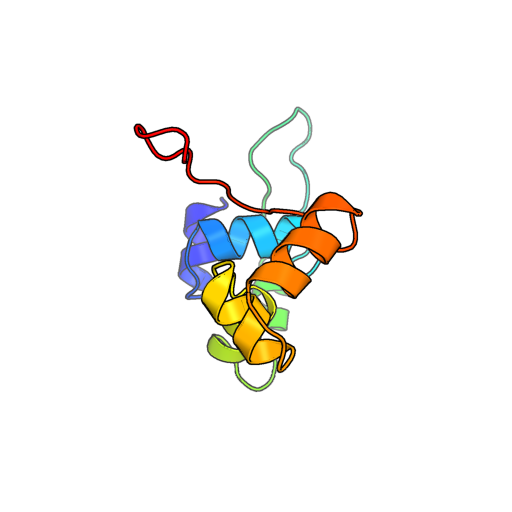M 638 C C . CYS A 1 87 ? 5.794 9.879 -8.985 1.00 94.12 87 CYS A C 1
ATOM 640 O O . CYS A 1 87 ? 4.580 9.707 -9.035 1.00 94.12 87 CYS A O 1
ATOM 642 N N . VAL A 1 88 ? 6.585 9.117 -8.226 1.00 90.12 88 VAL A N 1
ATOM 643 C CA . VAL A 1 88 ? 6.098 8.106 -7.281 1.00 90.12 88 VAL A CA 1
ATOM 644 C C . VAL A 1 88 ? 6.853 8.220 -5.961 1.00 90.12 88 VAL A C 1
ATOM 646 O O . VAL A 1 88 ? 8.050 8.506 -5.952 1.00 90.12 88 VAL A O 1
ATOM 649 N N . SER A 1 89 ? 6.153 7.974 -4.851 1.00 86.44 89 SER A N 1
ATOM 650 C CA . SER A 1 89 ? 6.743 7.935 -3.511 1.00 86.44 89 SER A CA 1
ATOM 651 C C . SER A 1 89 ? 6.927 6.479 -3.066 1.00 86.44 89 SER A C 1
ATOM 653 O O . SER A 1 89 ? 5.934 5.756 -2.948 1.00 86.44 89 SER A O 1
ATOM 655 N N . PRO A 1 90 ? 8.165 5.998 -2.854 1.00 85.88 90 PRO A N 1
ATOM 656 C CA . PRO A 1 90 ? 8.399 4.637 -2.393 1.00 85.88 90 PRO A CA 1
ATOM 657 C C . PRO A 1 90 ? 7.962 4.485 -0.933 1.00 85.88 90 PRO A C 1
ATOM 659 O O . PRO A 1 90 ? 8.421 5.206 -0.052 1.00 85.88 90 PRO A O 1
ATOM 662 N N . VAL A 1 91 ? 7.108 3.498 -0.669 1.00 84.69 91 VAL A N 1
ATOM 663 C CA . VAL A 1 91 ? 6.603 3.193 0.685 1.00 84.69 91 VAL A CA 1
ATOM 664 C C . VAL A 1 91 ? 7.392 2.080 1.374 1.00 84.69 91 VAL A C 1
ATOM 666 O O . VAL A 1 91 ? 7.353 1.921 2.591 1.00 84.69 91 VAL A O 1
ATOM 669 N N . THR A 1 92 ? 8.135 1.286 0.606 1.00 78.25 92 THR A N 1
ATOM 670 C CA . THR A 1 92 ? 9.069 0.275 1.104 1.00 78.25 92 THR A CA 1
ATOM 671 C C . THR A 1 92 ? 10.164 0.107 0.062 1.00 78.25 92 THR A C 1
ATOM 673 O O . THR A 1 92 ? 9.877 0.041 -1.131 1.00 78.25 92 THR A O 1
ATOM 676 N N . PHE A 1 93 ? 11.421 0.046 0.492 1.00 71.00 93 PHE A N 1
ATOM 677 C CA . PHE A 1 93 ? 12.543 -0.247 -0.392 1.00 71.00 93 PHE A CA 1
ATOM 678 C C . PHE A 1 93 ? 13.330 -1.437 0.151 1.00 71.00 93 PHE A C 1
ATOM 680 O O . PHE A 1 93 ? 13.536 -1.570 1.356 1.00 71.00 93 PHE A O 1
ATOM 687 N N . TYR A 1 94 ? 13.774 -2.302 -0.757 1.00 68.12 94 TYR A N 1
ATOM 688 C CA . TYR A 1 94 ? 14.679 -3.400 -0.450 1.00 68.12 94 TYR A CA 1
ATOM 689 C C . TYR A 1 94 ? 16.017 -3.125 -1.132 1.00 68.12 94 TYR A C 1
ATOM 691 O O . TYR A 1 94 ? 16.107 -3.096 -2.359 1.00 68.12 94 TYR A O 1
ATOM 699 N N . LEU A 1 95 ? 17.059 -2.889 -0.336 1.00 72.44 95 LEU A N 1
ATOM 700 C CA . LEU A 1 95 ? 18.416 -2.738 -0.851 1.00 72.44 95 LEU A CA 1
ATOM 701 C C . LEU A 1 95 ? 18.970 -4.118 -1.193 1.00 72.44 95 LEU A C 1
ATOM 703 O O . LEU A 1 95 ? 19.232 -4.933 -0.309 1.00 72.44 95 LEU A O 1
ATOM 707 N N . ASN A 1 96 ? 19.174 -4.372 -2.482 1.00 69.44 96 ASN A N 1
ATOM 708 C CA . ASN A 1 96 ? 19.847 -5.581 -2.918 1.00 69.44 96 ASN A CA 1
ATOM 709 C C . ASN A 1 96 ? 21.350 -5.500 -2.589 1.00 69.44 96 ASN A C 1
ATOM 711 O O . ASN A 1 96 ? 22.007 -4.492 -2.861 1.00 69.44 96 ASN A O 1
ATOM 715 N N . ARG A 1 97 ? 21.915 -6.588 -2.054 1.00 75.88 97 ARG A N 1
ATOM 716 C CA . ARG A 1 97 ? 23.339 -6.696 -1.691 1.00 75.88 97 ARG A CA 1
ATOM 717 C C . ARG A 1 97 ? 24.279 -6.441 -2.873 1.00 75.88 97 ARG A C 1
ATOM 719 O O . ARG A 1 97 ? 25.409 -6.012 -2.665 1.00 75.88 97 ARG A O 1
ATOM 726 N N . TYR A 1 98 ? 23.805 -6.672 -4.094 1.00 77.25 98 TYR A N 1
ATOM 727 C CA . TYR A 1 98 ? 24.603 -6.558 -5.313 1.00 77.25 98 TYR A CA 1
ATOM 728 C C . TYR A 1 98 ? 24.699 -5.138 -5.888 1.00 77.25 98 TYR A C 1
ATOM 730 O O . TYR A 1 98 ? 25.428 -4.961 -6.855 1.00 77.25 98 TYR A O 1
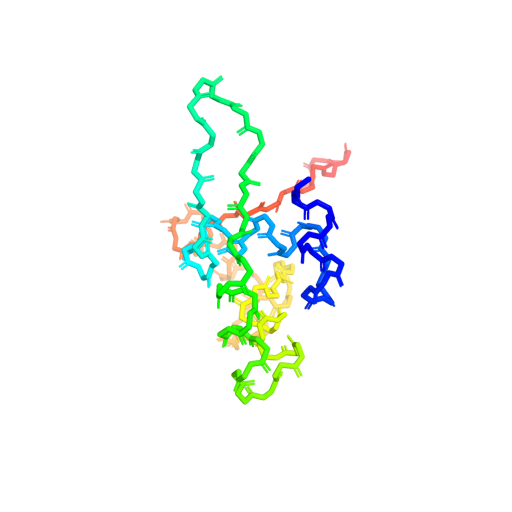ATOM 738 N N . ARG A 1 99 ? 24.020 -4.132 -5.301 1.00 56.31 99 ARG A N 1
ATOM 739 C CA . ARG A 1 99 ? 24.056 -2.719 -5.749 1.00 56.31 99 ARG A CA 1
ATOM 740 C C . ARG A 1 99 ? 23.947 -2.547 -7.281 1.00 56.31 99 ARG A C 1
ATOM 742 O O . ARG A 1 99 ? 24.626 -1.692 -7.845 1.00 56.31 99 ARG A O 1
ATOM 749 N N . ALA A 1 100 ? 23.140 -3.386 -7.929 1.00 58.78 100 ALA A N 1
ATOM 750 C CA . ALA A 1 100 ? 22.825 -3.275 -9.351 1.00 58.78 100 ALA A CA 1
ATOM 751 C C . ALA A 1 100 ? 21.718 -2.239 -9.573 1.00 58.78 100 ALA A C 1
ATOM 753 O O . ALA A 1 100 ? 20.793 -2.195 -8.726 1.00 58.78 100 ALA A O 1
#